Pr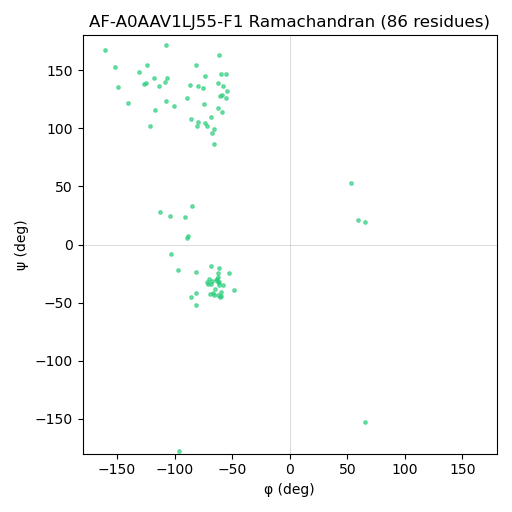otein AF-A0AAV1LJ55-F1 (afdb_monomer)

Mean predicted aligned error: 8.78 Å

Nearest PDB structures (foldseek):
  4gi3-assembly1_C  TM=8.046E-01  e=9.010E-02  Schistocerca gregaria
  5kzf-assembly1_A  TM=3.621E-01  e=8.769E+00  Mycobacterium tuberculosis H37Ra
  5kzf-assembly1_F  TM=2.346E-01  e=9.976E+00  Mycobacterium tuberculosis H37Ra

Sequence (88 aa):
MALIVTLTSSKTRKPIVNYPKDTLFFATDFFVKGCRNFLDNCPRSYRYQHICARNYNDDFKDFPNYCEMQYENCNTWRNWRVYKRERC

Solvent-accessible surface area (backbone atoms only — not comparable to full-atom values): 5455 Å² total; per-residue (Å²): 139,85,84,83,80,79,80,77,80,76,81,73,77,78,80,89,55,44,46,61,75,97,48,94,37,49,38,67,50,38,73,73,57,38,51,57,34,33,63,80,67,47,52,77,89,37,59,82,36,73,38,27,24,35,31,84,85,71,48,69,45,77,30,73,15,56,28,61,46,50,30,48,37,59,78,35,91,55,54,62,40,85,40,94,58,100,67,109

Organism: NCBI:txid213953

Structure (mmCIF, N/CA/C/O backbone):
data_AF-A0AAV1LJ55-F1
#
_entry.id   AF-A0AAV1LJ55-F1
#
loop_
_atom_site.group_PDB
_atom_site.id
_atom_site.type_symbol
_atom_site.label_atom_id
_atom_site.label_alt_id
_atom_site.label_comp_id
_atom_site.label_asym_id
_atom_site.label_entity_id
_atom_site.label_seq_id
_atom_site.pdbx_PDB_ins_code
_atom_site.Cartn_x
_atom_site.Cartn_y
_atom_site.Cartn_z
_atom_site.occupancy
_atom_site.B_iso_or_equiv
_atom_site.auth_seq_id
_atom_site.auth_comp_id
_atom_site.auth_asym_id
_atom_site.auth_atom_id
_atom_site.pdbx_PDB_model_num
ATOM 1 N N . MET A 1 1 ? -59.117 -9.422 26.319 1.00 41.06 1 MET A N 1
ATOM 2 C CA . MET A 1 1 ? -57.820 -10.111 26.143 1.00 41.06 1 MET A CA 1
ATOM 3 C C . MET A 1 1 ? -56.868 -9.127 25.485 1.00 41.06 1 MET A C 1
ATOM 5 O O . MET A 1 1 ? -57.161 -8.696 24.380 1.00 41.06 1 MET A O 1
ATOM 9 N N . ALA A 1 2 ? -55.820 -8.684 26.181 1.00 44.31 2 ALA A N 1
ATOM 10 C CA . ALA A 1 2 ? -54.846 -7.733 25.644 1.00 44.31 2 ALA A CA 1
ATOM 11 C C . ALA A 1 2 ? -53.590 -8.496 25.200 1.00 44.31 2 ALA A C 1
ATOM 13 O O . ALA A 1 2 ? -52.962 -9.174 26.009 1.00 44.31 2 ALA A O 1
ATOM 14 N N . LEU A 1 3 ? -53.259 -8.416 23.910 1.00 50.44 3 LEU A N 1
ATOM 15 C CA . LEU A 1 3 ? -52.038 -8.976 23.333 1.00 50.44 3 LEU A CA 1
ATOM 16 C C . LEU A 1 3 ? -50.907 -7.956 23.500 1.00 50.44 3 LEU A C 1
ATOM 18 O O . LEU A 1 3 ? -50.893 -6.918 22.843 1.00 50.44 3 LEU A O 1
ATOM 22 N N . ILE A 1 4 ? -49.969 -8.250 24.399 1.00 54.50 4 ILE A N 1
ATOM 23 C CA . ILE A 1 4 ? -48.736 -7.476 24.561 1.00 54.50 4 ILE A CA 1
ATOM 24 C C . ILE A 1 4 ? -47.777 -7.921 23.455 1.00 54.50 4 ILE A C 1
ATOM 26 O O . ILE A 1 4 ? -47.220 -9.015 23.507 1.00 54.50 4 ILE A O 1
ATOM 30 N N . VAL A 1 5 ? -47.597 -7.080 22.438 1.00 59.97 5 VAL A N 1
ATOM 31 C CA . VAL A 1 5 ? -46.591 -7.296 21.392 1.00 59.97 5 VAL A CA 1
ATOM 32 C C . VAL A 1 5 ? -45.243 -6.829 21.934 1.00 59.97 5 VAL A C 1
ATOM 34 O O . VAL A 1 5 ? -44.960 -5.634 22.002 1.00 59.97 5 VAL A O 1
ATOM 37 N N . THR A 1 6 ? -44.402 -7.770 22.354 1.00 59.19 6 THR A N 1
ATOM 38 C CA . THR A 1 6 ? -43.019 -7.480 22.743 1.00 59.19 6 THR A CA 1
ATOM 39 C C . THR A 1 6 ? -42.183 -7.207 21.494 1.00 59.19 6 THR A C 1
ATOM 41 O O . THR A 1 6 ? -41.820 -8.130 20.766 1.00 59.19 6 THR A O 1
ATOM 44 N N . LEU A 1 7 ? -41.868 -5.935 21.244 1.00 62.25 7 LEU A N 1
ATOM 45 C CA . LEU A 1 7 ? -40.893 -5.511 20.238 1.00 62.25 7 LEU A CA 1
ATOM 46 C C . LEU A 1 7 ? -39.490 -5.961 20.673 1.00 62.25 7 LEU A C 1
ATOM 48 O O . LEU A 1 7 ? -38.817 -5.294 21.458 1.00 62.25 7 LEU A O 1
ATOM 52 N N . THR A 1 8 ? -39.034 -7.110 20.178 1.00 62.19 8 THR A N 1
ATOM 53 C CA . THR A 1 8 ? -37.646 -7.544 20.353 1.00 62.19 8 THR A CA 1
ATOM 54 C C . THR A 1 8 ? -36.742 -6.674 19.482 1.00 62.19 8 THR A C 1
ATOM 56 O O . THR A 1 8 ? -36.667 -6.862 18.269 1.00 62.19 8 THR A O 1
ATOM 59 N N . SER A 1 9 ? -36.056 -5.704 20.090 1.00 62.91 9 SER A N 1
ATOM 60 C CA . SER A 1 9 ? -35.009 -4.925 19.421 1.00 62.91 9 SER A CA 1
ATOM 61 C C . SER A 1 9 ? -33.837 -5.848 19.078 1.00 62.91 9 SER A C 1
ATOM 63 O O . SER A 1 9 ? -33.027 -6.206 19.937 1.00 62.91 9 SER A O 1
ATOM 65 N N . SER A 1 10 ? -33.763 -6.298 17.824 1.00 64.19 10 SER A N 1
ATOM 66 C CA . SER A 1 10 ? -32.625 -7.072 17.340 1.00 64.19 10 SER A CA 1
ATOM 67 C C . SER A 1 10 ? -31.401 -6.157 17.289 1.00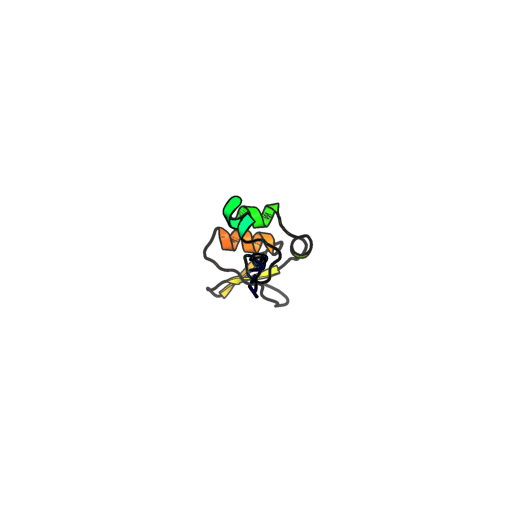 64.19 10 SER A C 1
ATOM 69 O O . SER A 1 10 ? -31.318 -5.271 16.438 1.00 64.19 10 SER A O 1
ATOM 71 N N . LYS A 1 11 ? -30.425 -6.361 18.180 1.00 64.88 11 LYS A N 1
ATOM 72 C CA . LYS A 1 11 ? -29.095 -5.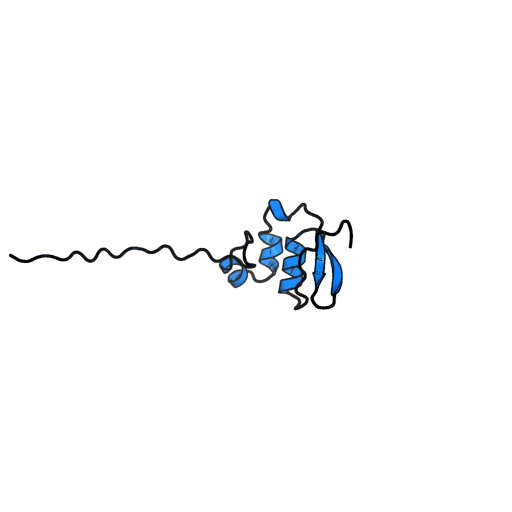744 18.063 1.00 64.88 11 LYS A CA 1
ATOM 73 C C . LYS A 1 11 ? -28.400 -6.304 16.817 1.00 64.88 11 LYS A C 1
ATOM 75 O O . LYS A 1 11 ? -27.661 -7.281 16.898 1.00 64.88 11 LYS A O 1
ATOM 80 N N . THR A 1 12 ? -28.631 -5.704 15.654 1.00 71.38 12 THR A N 1
ATOM 81 C CA . THR A 1 12 ? -27.854 -5.994 14.445 1.00 71.38 12 THR A CA 1
ATOM 82 C C . THR A 1 12 ? -26.401 -5.602 14.699 1.00 71.38 12 THR A C 1
ATOM 84 O O . THR A 1 12 ? -26.106 -4.432 14.961 1.00 71.38 12 THR A O 1
ATOM 87 N N . ARG A 1 13 ? -25.477 -6.573 14.661 1.00 74.81 13 ARG A N 1
ATOM 88 C CA . ARG A 1 13 ? -24.038 -6.276 14.689 1.00 74.81 13 ARG A CA 1
ATOM 89 C C . ARG A 1 13 ? -23.717 -5.389 13.490 1.00 74.81 13 ARG A C 1
ATOM 91 O O . ARG A 1 13 ? -24.076 -5.725 12.364 1.00 74.81 13 ARG A O 1
ATOM 98 N N . LYS A 1 14 ? -23.046 -4.263 13.737 1.00 78.88 14 LYS A N 1
ATOM 99 C CA . LYS A 1 14 ? -22.531 -3.414 12.659 1.00 78.88 14 LYS A CA 1
ATOM 100 C C . LYS A 1 14 ? -21.593 -4.258 11.780 1.00 78.88 14 LYS A C 1
ATOM 102 O O . LYS A 1 14 ? -20.807 -5.028 12.340 1.00 78.88 14 LYS A O 1
ATOM 107 N N . PRO A 1 15 ? -21.674 -4.147 10.444 1.00 80.88 15 PRO A N 1
ATOM 108 C CA . PRO A 1 15 ? -20.780 -4.880 9.562 1.00 80.88 15 PRO A CA 1
ATOM 109 C C . PRO A 1 15 ? -19.337 -4.436 9.804 1.00 80.88 15 PRO A C 1
ATOM 111 O O . PRO A 1 15 ? -19.060 -3.249 9.986 1.00 80.88 15 PRO A O 1
ATOM 114 N N . ILE A 1 16 ? -18.423 -5.401 9.816 1.00 83.12 16 ILE A N 1
ATOM 115 C CA . ILE A 1 16 ? -16.989 -5.133 9.863 1.00 83.12 16 ILE A CA 1
ATOM 116 C C . ILE A 1 16 ? -16.581 -4.644 8.471 1.00 83.12 16 ILE A C 1
ATOM 118 O O . ILE A 1 16 ? -16.809 -5.337 7.480 1.00 83.12 16 ILE A O 1
ATOM 122 N N . VAL A 1 17 ? -16.028 -3.433 8.395 1.00 89.50 17 VAL A N 1
ATOM 123 C CA . VAL A 1 17 ? -15.603 -2.810 7.136 1.00 89.50 17 VAL A CA 1
ATOM 124 C C . VAL A 1 17 ? -14.084 -2.814 7.071 1.00 89.50 17 VAL A C 1
ATOM 126 O O . VAL A 1 17 ? -13.420 -2.247 7.943 1.00 89.50 17 VAL A O 1
ATOM 129 N N . ASN A 1 18 ? -13.548 -3.411 6.010 1.00 91.19 18 ASN A N 1
ATOM 130 C CA . ASN A 1 18 ? -12.112 -3.506 5.786 1.00 91.19 18 ASN A CA 1
ATOM 131 C C . ASN A 1 18 ? -11.689 -2.546 4.672 1.00 91.19 18 ASN A C 1
ATOM 133 O O . ASN A 1 18 ? -12.423 -2.347 3.698 1.00 91.19 18 ASN A O 1
ATOM 137 N N . TYR A 1 19 ? -10.513 -1.942 4.825 1.00 84.62 19 TYR A N 1
ATOM 138 C CA . TYR A 1 19 ? -9.931 -1.048 3.832 1.00 84.62 19 TYR A CA 1
ATOM 139 C C . TYR A 1 19 ? -8.417 -1.271 3.709 1.00 84.62 19 TYR A C 1
ATOM 141 O O . TYR A 1 19 ? -7.709 -1.062 4.695 1.00 84.62 19 TYR A O 1
ATOM 149 N N . PRO A 1 20 ? -7.899 -1.608 2.511 1.00 86.94 20 PRO A N 1
ATOM 150 C CA . PRO A 1 20 ? -8.626 -1.864 1.261 1.00 86.94 20 PRO A CA 1
ATOM 151 C C . PRO A 1 20 ? -9.606 -3.046 1.348 1.00 86.94 20 PRO A C 1
ATOM 153 O O . PRO A 1 20 ? -9.516 -3.867 2.264 1.00 86.94 20 PRO A O 1
ATOM 156 N N . LYS A 1 21 ? -10.554 -3.135 0.402 1.00 87.00 21 LYS A N 1
ATOM 157 C CA . LYS A 1 21 ? -11.493 -4.270 0.331 1.00 87.00 21 LYS A CA 1
ATOM 158 C C . LYS A 1 21 ? -10.726 -5.594 0.262 1.00 87.00 21 LYS A C 1
ATOM 160 O O . LYS A 1 21 ? -9.633 -5.638 -0.295 1.00 87.00 21 LYS A O 1
ATOM 165 N N . ASP A 1 22 ? -11.298 -6.639 0.854 1.00 85.81 22 ASP A N 1
ATOM 166 C CA . ASP A 1 22 ? -10.732 -7.998 0.878 1.00 85.81 22 ASP A CA 1
ATOM 167 C C . ASP A 1 22 ? -9.343 -8.105 1.536 1.00 85.81 22 ASP A C 1
ATOM 169 O O . ASP A 1 22 ? -8.600 -9.062 1.319 1.00 85.81 22 ASP A O 1
ATOM 173 N N . THR A 1 23 ? -8.989 -7.130 2.377 1.00 88.44 23 THR A N 1
ATOM 174 C CA . THR A 1 23 ? -7.778 -7.176 3.203 1.00 88.44 23 THR A CA 1
ATOM 175 C C . THR A 1 23 ? -8.112 -7.417 4.666 1.00 88.44 23 THR A C 1
ATOM 177 O O . THR A 1 23 ? -9.269 -7.370 5.071 1.00 88.44 23 THR A O 1
ATOM 180 N N . LEU A 1 24 ? -7.087 -7.646 5.483 1.00 88.75 24 LEU A N 1
ATOM 181 C CA . LEU A 1 24 ? -7.213 -7.789 6.936 1.00 88.75 24 LEU A CA 1
ATOM 182 C C . LEU A 1 24 ? -7.125 -6.450 7.696 1.00 88.75 24 LEU A C 1
ATOM 184 O O . LEU A 1 24 ? -7.055 -6.454 8.921 1.00 88.75 24 LEU A O 1
ATOM 188 N N . PHE A 1 25 ? -7.100 -5.311 6.997 1.00 89.44 25 PHE A N 1
ATOM 189 C CA . PHE A 1 25 ? -7.027 -3.989 7.618 1.00 89.44 25 PHE A CA 1
ATOM 190 C C . PHE A 1 25 ? -8.426 -3.451 7.916 1.00 89.44 25 PHE A C 1
ATOM 192 O O . PHE A 1 25 ? -9.254 -3.344 7.010 1.00 89.44 25 PHE A O 1
ATOM 199 N N . PHE A 1 26 ? -8.693 -3.057 9.161 1.00 90.00 26 PHE A N 1
ATOM 200 C CA . PHE A 1 26 ? -9.957 -2.412 9.511 1.00 90.00 26 PHE A CA 1
ATOM 201 C C . PHE A 1 26 ? -9.985 -0.962 9.028 1.00 90.00 26 PHE A C 1
ATOM 203 O O . PHE A 1 26 ? -9.045 -0.196 9.251 1.00 90.00 26 PHE A O 1
ATOM 210 N N . ALA A 1 27 ? -11.102 -0.552 8.426 1.00 88.62 27 ALA A N 1
ATOM 211 C CA . ALA A 1 27 ? -11.286 0.828 7.985 1.00 88.62 27 ALA A CA 1
ATOM 212 C C . ALA A 1 27 ? -11.231 1.820 9.160 1.00 88.62 27 ALA A C 1
ATOM 214 O O . ALA A 1 27 ? -10.741 2.935 9.010 1.00 88.62 27 ALA A O 1
ATOM 215 N N . THR A 1 28 ? -11.675 1.408 10.350 1.00 89.25 28 THR A N 1
ATOM 216 C CA . THR A 1 28 ? -11.595 2.227 11.567 1.00 89.25 28 THR A CA 1
ATOM 217 C C . THR A 1 28 ? -10.161 2.592 11.926 1.00 89.25 28 THR A C 1
ATOM 219 O O . THR A 1 28 ? -9.899 3.741 12.269 1.00 89.25 28 THR A O 1
ATOM 222 N N . ASP A 1 29 ? -9.223 1.654 11.795 1.00 88.56 29 ASP A N 1
ATOM 223 C CA . ASP A 1 29 ? -7.820 1.914 12.120 1.00 88.56 29 ASP A CA 1
ATOM 224 C C . ASP A 1 29 ? -7.193 2.893 11.130 1.00 88.56 29 ASP A C 1
ATOM 226 O O . ASP A 1 29 ? -6.386 3.735 11.519 1.00 88.56 29 ASP A O 1
ATOM 230 N N . PHE A 1 30 ? -7.611 2.832 9.864 1.00 87.81 30 PHE A N 1
ATOM 231 C CA . PHE A 1 30 ? -7.230 3.821 8.865 1.00 87.81 30 PHE A CA 1
ATOM 232 C C . PHE A 1 30 ? -7.740 5.226 9.229 1.00 87.81 30 PHE A C 1
ATOM 234 O O . PHE A 1 30 ? -6.971 6.179 9.159 1.00 87.81 30 PHE A O 1
ATOM 241 N N . PHE A 1 31 ? -8.986 5.372 9.690 1.00 88.56 31 PHE A N 1
ATOM 242 C CA . PHE A 1 31 ? -9.511 6.684 10.093 1.00 88.56 31 PHE A CA 1
ATOM 243 C C . PHE A 1 31 ? -8.832 7.263 11.342 1.00 88.56 31 PHE A C 1
ATOM 245 O O . PHE A 1 31 ? -8.722 8.480 11.453 1.00 88.56 31 PHE A O 1
ATOM 252 N N . VAL A 1 32 ? -8.372 6.417 12.271 1.00 90.56 32 VAL A N 1
ATOM 253 C CA . VAL A 1 32 ? -7.716 6.878 13.509 1.00 90.56 32 VAL A CA 1
ATOM 254 C C . VAL A 1 32 ? -6.217 7.117 13.318 1.00 90.56 32 VAL A C 1
ATOM 256 O O . VAL A 1 32 ? -5.693 8.121 13.794 1.00 90.56 32 VAL A O 1
ATOM 259 N N . LYS A 1 33 ? -5.507 6.201 12.650 1.00 91.75 33 LYS A N 1
ATOM 260 C CA . LYS A 1 33 ? -4.036 6.219 12.535 1.00 91.75 33 LYS A CA 1
ATOM 261 C C . LYS A 1 33 ? -3.528 6.709 11.174 1.00 91.75 33 LYS A C 1
ATOM 263 O O . LYS A 1 33 ? -2.322 6.878 10.993 1.00 91.75 33 LYS A O 1
ATOM 268 N N . GLY A 1 34 ? -4.417 6.906 10.202 1.00 92.75 34 GLY A N 1
ATOM 269 C CA . GLY A 1 34 ? -4.058 7.275 8.835 1.00 92.75 34 GLY A CA 1
ATOM 270 C C . GLY A 1 34 ? -3.272 6.181 8.108 1.00 92.75 34 GLY A C 1
ATOM 271 O O . GLY A 1 34 ? -3.381 4.990 8.408 1.00 92.75 34 GLY A O 1
ATOM 272 N N . CYS A 1 35 ? -2.441 6.589 7.146 1.00 94.19 35 CYS A N 1
ATOM 273 C CA . CYS A 1 35 ? -1.688 5.669 6.289 1.00 94.19 35 CYS A CA 1
ATOM 274 C C . CYS A 1 35 ? -0.702 4.781 7.053 1.00 94.19 35 CYS A C 1
ATOM 276 O O . CYS A 1 35 ? -0.492 3.630 6.673 1.00 94.19 35 CYS A O 1
ATOM 278 N N . ARG A 1 36 ? -0.125 5.274 8.157 1.00 94.50 36 ARG A N 1
ATOM 279 C CA . ARG A 1 36 ? 0.866 4.526 8.947 1.00 94.50 36 ARG A CA 1
ATOM 280 C C . ARG A 1 36 ? 0.306 3.227 9.534 1.00 94.50 36 ARG A C 1
ATOM 282 O O . ARG A 1 36 ? 1.067 2.293 9.767 1.00 94.50 36 ARG A O 1
ATOM 289 N N . ASN A 1 37 ? -1.022 3.120 9.645 1.00 94.31 37 ASN A N 1
ATOM 290 C CA . ASN A 1 37 ? -1.717 1.884 9.991 1.00 94.31 37 ASN A CA 1
ATOM 291 C C . ASN A 1 37 ? -1.255 0.677 9.162 1.00 94.31 37 ASN A C 1
ATOM 293 O O . ASN A 1 37 ? -1.126 -0.419 9.703 1.00 94.31 37 ASN A O 1
ATOM 297 N N . PHE A 1 38 ? -0.991 0.871 7.866 1.00 94.31 38 PHE A N 1
ATOM 298 C CA . PHE A 1 38 ? -0.551 -0.218 6.998 1.00 94.31 38 PHE A CA 1
ATOM 299 C C . PHE A 1 38 ? 0.778 -0.816 7.454 1.00 94.31 38 PHE A C 1
ATOM 301 O O . PHE A 1 38 ? 0.940 -2.028 7.371 1.00 94.31 38 PHE A O 1
ATOM 308 N N . LEU A 1 39 ? 1.683 0.002 7.995 1.00 94.19 39 LEU A N 1
ATOM 309 C CA . LEU A 1 39 ? 2.977 -0.437 8.513 1.00 94.19 39 LEU A CA 1
ATOM 310 C C . LEU A 1 39 ? 2.839 -1.006 9.930 1.00 94.19 39 LEU A C 1
ATOM 312 O O . LEU A 1 39 ? 3.237 -2.144 10.184 1.00 94.19 39 LEU A O 1
ATOM 316 N N . ASP A 1 40 ? 2.216 -0.244 10.832 1.00 93.31 40 ASP A N 1
ATOM 317 C CA . ASP A 1 40 ? 2.156 -0.567 12.262 1.00 93.31 40 ASP A CA 1
ATOM 318 C C . ASP A 1 40 ? 1.322 -1.830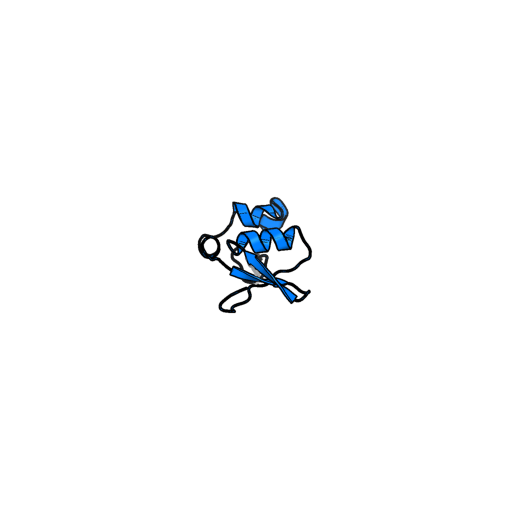 12.534 1.00 93.31 40 ASP A C 1
ATOM 320 O O . ASP A 1 40 ? 1.711 -2.692 13.322 1.00 93.31 40 ASP A O 1
ATOM 324 N N . ASN A 1 41 ? 0.187 -1.968 11.842 1.00 91.62 41 ASN A N 1
ATOM 325 C CA . ASN A 1 41 ? -0.743 -3.088 11.985 1.00 91.62 41 ASN A CA 1
ATOM 326 C C . ASN A 1 41 ? -0.625 -4.090 10.822 1.00 91.62 41 ASN A C 1
ATOM 328 O O . ASN A 1 41 ? -1.578 -4.810 10.531 1.00 91.62 41 ASN A O 1
ATOM 332 N N . CYS A 1 42 ? 0.533 -4.153 10.153 1.00 92.62 42 CYS A N 1
ATOM 333 C CA . CYS A 1 42 ? 0.766 -5.066 9.035 1.00 92.62 42 CYS A CA 1
ATOM 334 C C . CYS A 1 42 ? 0.581 -6.544 9.455 1.00 92.62 42 CYS A C 1
ATOM 336 O O . CYS A 1 42 ? 1.401 -7.055 10.236 1.00 92.62 42 CYS A O 1
ATOM 338 N N . PRO A 1 43 ? -0.435 -7.256 8.924 1.00 91.69 43 PRO A N 1
ATOM 339 C CA . PRO A 1 43 ? -0.677 -8.667 9.206 1.00 91.69 43 PRO A CA 1
ATOM 340 C C . PRO A 1 43 ? 0.506 -9.551 8.807 1.00 91.69 43 PRO A C 1
ATOM 342 O O . PRO A 1 43 ? 1.165 -9.329 7.790 1.00 91.69 43 PRO A O 1
ATOM 345 N N . ARG A 1 44 ? 0.734 -10.631 9.565 1.00 90.56 44 ARG A N 1
ATOM 346 C CA . ARG A 1 44 ? 1.855 -11.558 9.326 1.00 90.56 44 ARG A CA 1
ATOM 347 C C . ARG A 1 44 ? 1.832 -12.176 7.923 1.00 90.56 44 ARG A C 1
ATOM 349 O O . ARG A 1 44 ? 2.893 -12.372 7.340 1.00 90.56 44 ARG A O 1
ATOM 356 N N . SER A 1 45 ? 0.643 -12.434 7.376 1.00 89.25 45 SER A N 1
ATOM 357 C CA . SER A 1 45 ? 0.449 -12.958 6.016 1.00 89.25 45 SER A CA 1
ATOM 358 C C . SER A 1 45 ? 0.968 -12.020 4.927 1.00 89.25 45 SER A C 1
ATOM 360 O O . SER A 1 45 ? 1.342 -12.485 3.859 1.00 89.25 45 SER A O 1
ATOM 362 N N . TYR A 1 46 ? 0.995 -10.713 5.192 1.00 90.62 46 TYR A N 1
ATOM 363 C CA . TYR A 1 46 ? 1.396 -9.692 4.229 1.00 90.62 46 TYR A CA 1
ATOM 364 C C . TYR A 1 46 ? 2.850 -9.263 4.384 1.00 90.62 46 TYR A C 1
ATOM 366 O O . TYR A 1 46 ? 3.418 -8.770 3.420 1.00 90.62 46 TYR A O 1
ATOM 374 N N . ARG A 1 47 ? 3.458 -9.462 5.561 1.00 87.88 47 ARG A N 1
ATOM 375 C CA . ARG A 1 47 ? 4.781 -8.925 5.922 1.00 87.88 47 ARG A CA 1
ATOM 376 C C . ARG A 1 47 ? 5.966 -9.569 5.189 1.00 87.88 47 ARG A C 1
ATOM 378 O O . ARG A 1 47 ? 6.972 -8.901 4.995 1.00 87.88 47 ARG A O 1
ATOM 385 N N . TYR A 1 48 ? 5.867 -10.842 4.809 1.00 84.81 48 TYR A N 1
ATOM 386 C CA . TYR A 1 48 ? 7.003 -11.635 4.303 1.00 84.81 48 TYR A CA 1
ATOM 387 C C . TYR A 1 48 ? 6.883 -12.004 2.817 1.00 84.81 48 TYR A C 1
ATOM 389 O O . TYR A 1 48 ? 7.363 -13.053 2.396 1.00 84.81 48 TYR A O 1
ATOM 397 N N . GLN A 1 49 ? 6.195 -11.180 2.029 1.00 84.56 49 GLN A N 1
ATOM 398 C CA . GLN A 1 49 ? 5.927 -11.452 0.619 1.00 84.56 49 GLN A CA 1
ATOM 399 C C . GLN A 1 49 ? 6.487 -10.328 -0.244 1.00 84.56 49 GLN A C 1
ATOM 401 O O . GLN A 1 49 ? 5.847 -9.291 -0.355 1.00 84.56 49 GLN A O 1
ATOM 406 N N . HIS A 1 50 ? 7.634 -10.538 -0.890 1.00 89.94 50 HIS A N 1
ATOM 407 C CA . HIS A 1 50 ? 8.052 -9.639 -1.965 1.00 89.94 50 HIS A CA 1
ATOM 408 C C . HIS A 1 50 ? 7.002 -9.670 -3.076 1.00 89.94 50 HIS A C 1
ATOM 410 O O . HIS A 1 50 ? 6.607 -10.748 -3.528 1.00 89.94 50 HIS A O 1
ATOM 416 N N . ILE A 1 51 ? 6.525 -8.495 -3.482 1.00 90.56 51 ILE A N 1
ATOM 417 C CA . ILE A 1 51 ? 5.491 -8.371 -4.507 1.00 90.56 51 ILE A CA 1
ATOM 418 C C . ILE A 1 51 ? 5.950 -7.431 -5.613 1.00 90.56 51 ILE A C 1
ATOM 420 O O . ILE A 1 51 ? 6.482 -6.356 -5.350 1.00 90.56 51 ILE A O 1
ATOM 424 N N . CYS A 1 52 ? 5.663 -7.821 -6.848 1.00 92.94 52 CYS A N 1
ATOM 425 C CA . CYS A 1 52 ? 5.667 -6.916 -7.983 1.00 92.94 52 CYS A CA 1
ATOM 426 C C . CYS A 1 52 ? 4.286 -6.257 -8.081 1.00 92.94 52 CYS A C 1
ATOM 428 O O . CYS A 1 52 ? 3.256 -6.925 -7.918 1.00 92.94 52 CYS A O 1
ATOM 430 N N . ALA A 1 53 ? 4.240 -4.952 -8.334 1.00 93.81 53 ALA A N 1
ATOM 431 C CA . ALA A 1 53 ? 2.997 -4.216 -8.505 1.00 93.81 53 ALA A CA 1
ATOM 432 C C . ALA A 1 53 ? 3.017 -3.346 -9.764 1.00 93.81 53 ALA A C 1
ATOM 434 O O . ALA A 1 53 ? 4.061 -2.834 -10.160 1.00 93.81 53 ALA A O 1
ATOM 435 N N . ARG A 1 54 ? 1.839 -3.160 -10.366 1.00 94.75 54 ARG A N 1
ATOM 436 C CA . ARG A 1 54 ? 1.595 -2.273 -11.512 1.00 94.75 54 ARG A CA 1
ATOM 437 C C . ARG A 1 54 ? 0.683 -1.123 -11.092 1.00 94.75 54 ARG A C 1
ATOM 439 O O . ARG A 1 54 ? -0.298 -1.362 -10.384 1.00 94.75 54 ARG A O 1
ATOM 446 N N . ASN A 1 55 ? 0.995 0.104 -11.501 1.00 94.50 55 ASN A N 1
ATOM 447 C CA . ASN A 1 55 ? 0.138 1.275 -11.269 1.00 94.50 55 ASN A CA 1
ATOM 448 C C . ASN A 1 55 ? -0.766 1.576 -12.486 1.00 94.50 55 ASN A C 1
ATOM 450 O O . ASN A 1 55 ? -0.751 0.852 -13.479 1.00 94.50 55 ASN A O 1
ATOM 454 N N . TYR A 1 56 ? -1.558 2.652 -1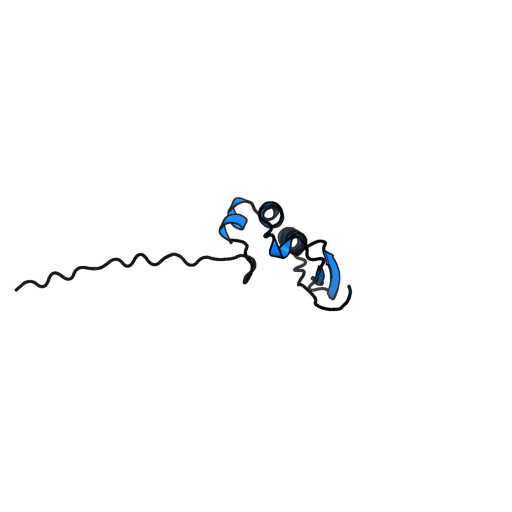2.425 1.00 91.94 56 TYR A N 1
ATOM 455 C CA . TYR A 1 56 ? -2.412 3.071 -13.552 1.00 91.94 56 TYR A CA 1
ATOM 456 C C . TYR A 1 56 ? -1.663 3.586 -14.786 1.00 91.94 56 TYR A C 1
ATOM 458 O O . TYR A 1 56 ? -2.250 3.635 -15.862 1.00 91.94 56 TYR A O 1
ATOM 466 N N . ASN A 1 57 ? -0.396 3.968 -14.635 1.00 93.44 57 ASN A N 1
ATOM 467 C CA . ASN A 1 57 ? 0.455 4.430 -15.730 1.00 93.44 57 ASN A CA 1
ATOM 468 C C . ASN A 1 57 ? 1.213 3.279 -16.400 1.00 93.44 57 ASN A C 1
ATOM 470 O O . ASN A 1 57 ? 2.062 3.529 -17.246 1.00 93.44 57 ASN A O 1
ATOM 474 N N . ASP A 1 58 ? 0.936 2.036 -16.004 1.00 91.25 58 ASP A N 1
ATOM 475 C CA . ASP A 1 58 ? 1.647 0.840 -16.454 1.00 91.25 58 ASP A CA 1
ATOM 476 C C . ASP A 1 58 ? 3.117 0.771 -16.032 1.00 91.25 58 ASP A C 1
ATOM 478 O O . ASP A 1 58 ? 3.875 -0.042 -16.559 1.00 91.25 58 ASP A O 1
ATOM 482 N N . ASP A 1 59 ? 3.496 1.546 -15.013 1.00 93.31 59 ASP A N 1
ATOM 483 C CA . ASP A 1 59 ? 4.787 1.383 -14.356 1.00 93.31 59 ASP A CA 1
ATOM 484 C C . ASP A 1 59 ? 4.758 0.130 -13.478 1.00 93.31 59 ASP A C 1
ATOM 486 O O . ASP A 1 59 ? 3.749 -0.169 -12.825 1.00 93.31 59 ASP A O 1
ATOM 490 N N . PHE A 1 60 ? 5.898 -0.553 -13.410 1.00 93.50 60 PHE A N 1
ATOM 491 C CA . PHE A 1 60 ? 6.131 -1.698 -12.538 1.00 93.50 60 PHE A CA 1
ATOM 492 C C . PHE A 1 60 ? 7.084 -1.308 -11.413 1.00 93.50 60 PHE A C 1
ATOM 494 O O . PHE A 1 60 ? 8.043 -0.563 -11.623 1.00 93.50 60 PHE A O 1
ATOM 501 N N . LYS A 1 61 ? 6.806 -1.793 -10.205 1.00 93.06 61 L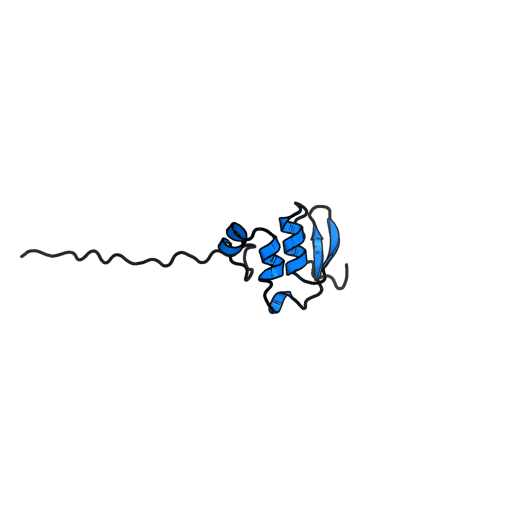YS A N 1
ATOM 502 C CA . LYS A 1 61 ? 7.646 -1.551 -9.035 1.00 93.06 61 LYS A CA 1
ATOM 503 C C . LYS A 1 61 ? 7.583 -2.723 -8.072 1.00 93.06 61 LYS A C 1
ATOM 505 O O . LYS A 1 61 ? 6.499 -3.215 -7.748 1.00 93.06 61 LYS A O 1
ATOM 510 N N . ASP A 1 62 ? 8.749 -3.113 -7.576 1.00 93.75 62 ASP A N 1
ATOM 511 C CA . ASP A 1 62 ? 8.861 -4.069 -6.487 1.00 93.75 62 ASP A CA 1
ATOM 512 C C . ASP A 1 62 ? 8.615 -3.398 -5.141 1.00 93.75 62 ASP A C 1
ATOM 514 O O . ASP A 1 62 ? 9.142 -2.323 -4.834 1.00 93.75 62 ASP A O 1
ATOM 518 N N . PHE A 1 63 ? 7.844 -4.084 -4.307 1.00 93.62 63 PHE A N 1
ATOM 519 C CA . PHE A 1 63 ? 7.661 -3.744 -2.911 1.00 93.62 63 PHE A CA 1
ATOM 520 C C . PHE A 1 63 ? 8.180 -4.880 -2.031 1.00 93.62 63 PHE A C 1
ATOM 522 O O . PHE A 1 63 ? 7.999 -6.060 -2.352 1.00 93.62 63 PHE A O 1
ATOM 529 N N . PRO A 1 64 ? 8.792 -4.549 -0.882 1.00 93.19 64 PRO A N 1
ATOM 530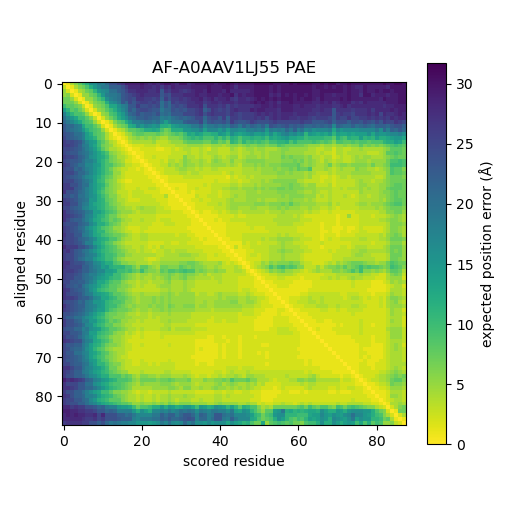 C CA . PRO A 1 64 ? 9.267 -5.559 0.061 1.00 93.19 64 PRO A CA 1
ATOM 531 C C . PRO A 1 64 ? 8.115 -6.396 0.627 1.00 93.19 64 PRO A C 1
ATOM 533 O O . PRO A 1 64 ? 8.308 -7.549 1.000 1.00 93.19 64 PRO A O 1
ATOM 536 N N . ASN A 1 65 ? 6.924 -5.799 0.720 1.00 93.44 65 ASN A N 1
ATOM 537 C CA . ASN A 1 65 ? 5.718 -6.440 1.207 1.00 93.44 65 ASN A CA 1
ATOM 538 C C . ASN A 1 65 ? 4.448 -5.694 0.767 1.00 93.44 65 ASN A C 1
ATOM 540 O O . ASN A 1 65 ? 4.497 -4.549 0.313 1.00 93.44 65 ASN A O 1
ATOM 544 N N . TYR A 1 66 ? 3.292 -6.340 0.935 1.00 93.69 66 TYR A N 1
AT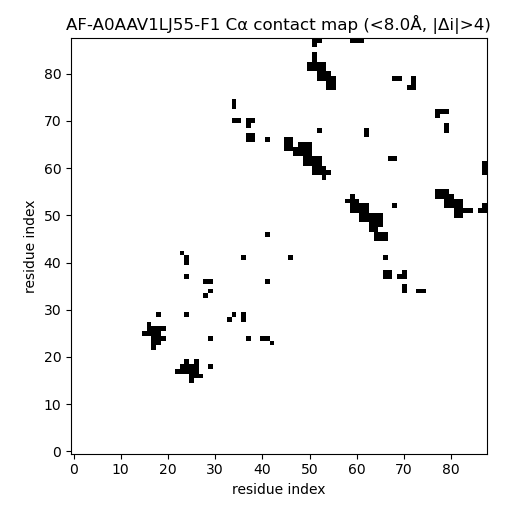OM 545 C CA . TYR A 1 66 ? 1.994 -5.750 0.585 1.00 93.69 66 TYR A CA 1
ATOM 546 C C . TYR A 1 66 ? 1.643 -4.510 1.419 1.00 93.69 66 TYR A C 1
ATOM 548 O O . TYR A 1 66 ? 0.966 -3.605 0.936 1.00 93.69 66 TYR A O 1
ATOM 556 N N . CYS A 1 67 ? 2.115 -4.443 2.661 1.00 95.19 67 CYS A N 1
ATOM 557 C CA . CYS A 1 67 ? 1.834 -3.335 3.566 1.00 95.19 67 CYS A CA 1
ATOM 558 C C . CYS A 1 67 ? 2.519 -2.036 3.120 1.00 95.19 67 CYS A C 1
ATOM 560 O O . CYS A 1 67 ? 1.881 -0.989 3.106 1.00 95.19 67 CYS A O 1
ATOM 562 N N . GLU A 1 68 ? 3.774 -2.117 2.683 1.00 95.75 68 GLU A N 1
ATOM 563 C CA . GLU A 1 68 ? 4.541 -0.992 2.132 1.00 95.75 68 GLU A CA 1
ATOM 564 C C . GLU A 1 68 ? 3.919 -0.483 0.824 1.00 95.75 68 GLU A C 1
ATOM 566 O O . GLU A 1 68 ? 3.783 0.723 0.624 1.00 95.75 68 GLU A O 1
ATOM 571 N N . MET A 1 69 ? 3.417 -1.391 -0.023 1.00 95.19 69 MET A N 1
ATOM 572 C CA . MET A 1 69 ? 2.648 -1.009 -1.213 1.00 95.19 69 MET A CA 1
ATOM 573 C C . MET A 1 69 ? 1.381 -0.225 -0.847 1.00 95.19 69 MET A C 1
ATOM 575 O O . MET A 1 69 ? 1.087 0.802 -1.458 1.00 95.19 69 MET A O 1
ATOM 579 N N . GLN A 1 70 ? 0.626 -0.678 0.160 1.00 95.19 70 GLN A N 1
ATOM 580 C CA . GLN A 1 70 ? -0.585 0.028 0.587 1.00 95.19 70 GLN A CA 1
ATOM 581 C C . GLN A 1 70 ? -0.287 1.343 1.308 1.00 95.19 70 GLN A C 1
ATOM 583 O O . GLN A 1 70 ? -1.019 2.316 1.133 1.00 95.19 70 GLN A O 1
ATOM 588 N N . TYR A 1 71 ? 0.811 1.411 2.058 1.00 95.62 71 TYR A N 1
ATOM 589 C CA . TYR A 1 71 ? 1.306 2.659 2.623 1.00 95.62 71 TYR A CA 1
ATOM 590 C C . TYR A 1 71 ? 1.619 3.679 1.519 1.00 95.62 71 TYR A C 1
ATOM 592 O O . TYR A 1 71 ? 1.192 4.833 1.607 1.00 95.62 71 TYR A O 1
ATOM 600 N N . GLU A 1 72 ? 2.282 3.261 0.439 1.00 95.50 72 GLU A N 1
ATOM 601 C CA . GLU A 1 72 ? 2.535 4.131 -0.711 1.00 95.50 72 GLU A CA 1
ATOM 602 C C . GLU A 1 72 ? 1.240 4.530 -1.429 1.00 95.50 72 GLU A C 1
ATOM 604 O O . GLU A 1 72 ? 1.061 5.707 -1.725 1.00 95.50 72 GLU A O 1
ATOM 609 N N . ASN A 1 73 ? 0.301 3.608 -1.653 1.00 94.75 73 ASN A N 1
ATOM 610 C CA . ASN A 1 73 ? -1.018 3.915 -2.232 1.00 94.75 73 ASN A CA 1
ATOM 611 C C . ASN A 1 73 ? -1.871 4.857 -1.392 1.00 94.75 73 ASN A C 1
ATOM 613 O O . ASN A 1 73 ? -2.810 5.465 -1.895 1.00 94.75 73 ASN A O 1
ATOM 617 N N . CYS A 1 74 ? -1.614 4.906 -0.095 1.00 93.56 74 CYS A N 1
ATOM 618 C CA . CYS A 1 74 ? -2.334 5.784 0.799 1.00 93.56 74 CYS A CA 1
ATOM 619 C C . CYS A 1 74 ? -1.768 7.206 0.755 1.00 93.56 74 CYS A C 1
ATOM 621 O O . CYS A 1 74 ? -2.521 8.175 0.721 1.00 93.56 74 CYS A O 1
ATOM 623 N N . ASN A 1 75 ? -0.439 7.328 0.723 1.00 94.56 75 ASN A N 1
ATOM 624 C CA . ASN A 1 75 ? 0.241 8.624 0.662 1.00 94.56 75 ASN A CA 1
ATOM 625 C C . ASN A 1 75 ? 0.308 9.200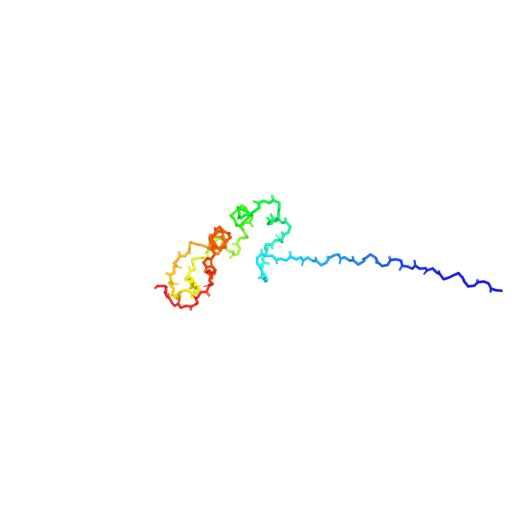 -0.758 1.00 94.56 75 ASN A C 1
ATOM 627 O O . ASN A 1 75 ? 0.459 10.405 -0.940 1.00 94.56 75 ASN A O 1
ATOM 631 N N . THR A 1 76 ? 0.217 8.344 -1.772 1.00 91.19 76 THR A N 1
ATOM 632 C CA . THR A 1 76 ? 0.288 8.710 -3.185 1.00 91.19 76 THR A CA 1
ATOM 633 C C . THR A 1 76 ? -0.953 8.228 -3.910 1.00 91.19 76 THR A C 1
ATOM 635 O O . THR A 1 76 ? -1.556 7.230 -3.551 1.00 91.19 76 THR A O 1
ATOM 638 N N . TRP A 1 77 ? -1.306 8.878 -5.010 1.00 87.00 77 TRP A N 1
ATOM 639 C CA . TRP A 1 77 ? -2.474 8.489 -5.802 1.00 87.00 77 TRP A CA 1
ATOM 640 C C . TRP A 1 77 ? -2.100 7.490 -6.909 1.00 87.00 77 TRP A C 1
ATOM 642 O O . TRP A 1 77 ? -2.785 7.387 -7.923 1.00 87.00 77 TRP A O 1
ATOM 652 N N . ARG A 1 78 ? -0.986 6.759 -6.733 1.00 90.81 78 ARG A N 1
ATOM 653 C CA . ARG A 1 78 ? -0.431 5.839 -7.739 1.00 90.81 78 ARG A CA 1
ATOM 654 C C . ARG A 1 78 ? -1.271 4.574 -7.914 1.00 90.81 78 ARG A C 1
ATOM 656 O O . ARG A 1 78 ? -1.356 4.072 -9.028 1.00 90.81 78 ARG A O 1
ATOM 663 N N . ASN A 1 79 ? -1.926 4.096 -6.853 1.00 92.69 79 ASN A N 1
ATOM 664 C CA . ASN A 1 79 ? -2.815 2.927 -6.886 1.00 92.69 79 ASN A CA 1
ATOM 665 C C . ASN A 1 79 ? -2.153 1.671 -7.491 1.00 92.69 79 ASN A C 1
ATOM 667 O O . ASN A 1 79 ? -2.661 1.041 -8.418 1.00 92.69 79 ASN A O 1
ATOM 671 N N . TRP A 1 80 ? -0.990 1.326 -6.953 1.00 94.81 80 TRP A N 1
ATOM 672 C CA . TRP A 1 80 ? -0.288 0.072 -7.168 1.00 94.81 80 TRP A CA 1
ATOM 673 C C . TRP A 1 80 ? -1.185 -1.127 -6.859 1.00 94.81 80 TRP A C 1
ATOM 675 O O . TRP A 1 80 ? -1.811 -1.208 -5.797 1.00 94.81 80 TRP A O 1
ATOM 685 N N . ARG A 1 81 ? -1.214 -2.094 -7.775 1.00 93.06 81 ARG A N 1
ATOM 686 C CA . ARG A 1 81 ? -1.917 -3.369 -7.620 1.00 93.06 81 ARG A CA 1
ATOM 687 C C . ARG A 1 81 ? -0.952 -4.519 -7.829 1.00 93.06 81 ARG A C 1
ATOM 689 O O . ARG A 1 81 ? -0.145 -4.479 -8.753 1.00 93.06 81 ARG A O 1
ATOM 696 N N . VAL A 1 82 ? -1.077 -5.557 -7.003 1.00 91.56 82 VAL A N 1
ATOM 697 C CA . VAL A 1 82 ? -0.249 -6.767 -7.100 1.00 91.56 82 VAL A CA 1
ATOM 698 C C . VAL A 1 82 ? -0.351 -7.357 -8.507 1.00 91.56 82 VAL A C 1
ATOM 700 O O . VAL A 1 82 ? -1.447 -7.649 -8.989 1.00 91.56 82 VAL A O 1
ATOM 703 N N . TYR A 1 83 ? 0.797 -7.556 -9.143 1.00 90.81 83 TYR A N 1
ATOM 704 C CA . TYR A 1 83 ? 0.933 -8.114 -10.478 1.00 90.81 83 TYR A CA 1
ATOM 705 C C . TYR A 1 83 ? 1.708 -9.436 -10.400 1.00 90.81 83 TYR A C 1
ATOM 707 O O . TYR A 1 83 ? 2.862 -9.476 -9.993 1.00 90.81 83 TYR A O 1
ATOM 715 N N . LYS A 1 84 ? 1.054 -10.548 -10.759 1.00 76.12 84 LYS A N 1
ATOM 716 C CA . LYS A 1 84 ? 1.575 -11.920 -10.590 1.00 76.12 84 LYS A CA 1
ATOM 717 C C . LYS A 1 84 ? 2.489 -12.399 -11.737 1.00 76.12 84 LYS A C 1
ATOM 719 O O . LYS A 1 84 ? 2.433 -13.579 -12.079 1.00 76.12 84 LYS A O 1
ATOM 724 N N . ARG A 1 85 ? 3.284 -11.537 -12.383 1.00 67.19 85 ARG A N 1
ATOM 725 C CA . ARG A 1 85 ? 4.335 -12.048 -13.291 1.00 67.19 85 ARG A CA 1
ATOM 726 C C . ARG A 1 85 ? 5.563 -12.458 -12.495 1.00 67.19 85 ARG A C 1
ATOM 728 O O . ARG A 1 85 ? 5.806 -11.943 -11.412 1.00 67.19 85 ARG A O 1
ATOM 735 N N . GLU A 1 86 ? 6.323 -13.382 -13.072 1.00 63.91 86 GLU A N 1
ATOM 736 C CA . GLU A 1 86 ? 7.544 -13.956 -12.499 1.00 63.91 86 GLU A CA 1
ATOM 737 C C . GLU A 1 86 ? 8.568 -12.895 -12.064 1.00 63.91 86 GLU A C 1
ATOM 739 O O . GLU A 1 86 ? 9.361 -13.181 -11.169 1.00 63.91 86 GLU A O 1
ATOM 744 N N . ARG A 1 87 ? 8.531 -11.685 -12.653 1.00 62.44 87 ARG A N 1
ATOM 745 C CA . ARG A 1 87 ? 9.293 -10.496 -12.244 1.00 62.44 87 ARG A CA 1
ATOM 746 C C . ARG A 1 87 ? 8.562 -9.193 -12.610 1.00 62.44 87 ARG A C 1
ATOM 748 O O . ARG A 1 87 ? 7.781 -9.183 -13.569 1.00 62.44 87 ARG A O 1
ATOM 755 N N . CYS A 1 88 ? 8.835 -8.139 -11.838 1.00 69.00 88 CYS A N 1
ATOM 756 C CA . CYS A 1 88 ? 8.896 -6.765 -12.336 1.00 69.00 88 CYS A CA 1
ATOM 757 C C . CYS A 1 88 ? 10.177 -6.636 -13.195 1.00 69.00 88 CYS A C 1
ATOM 759 O O . CYS A 1 88 ? 10.090 -5.977 -14.244 1.00 69.00 88 CYS A O 1
#

InterPro domains:
  IPR036058 Kazal domain superfamily [SSF100895] (31-88)

Secondary structure (DSSP, 8-state):
-----------PPPPP-BSSTTSS-BHHHHHHHGGGHHHHT--HHHHT--EEEE-TT--EEEESSHHHHHHHHHHSTT--EE--SS--

Foldseek 3Di:
DDDDDDPDPPPDDDDFDAPPPPDPHGVVCCVVVNLCCLVVVPDPVFQQDWFWWAFPVRDIDIDRTPSVVSSCVRVDVRPTDTDPDPGD

Radius of gyration: 20.06 Å; Cα contacts (8 Å, |Δi|>4): 108; chains: 1; bounding box: 67×23×43 Å

pLDDT: mean 85.11, std 12.96, range [41.06, 95.75]